Protein AF-A0A3D4XCD9-F1 (afdb_monomer_lite)

Structure (mmCIF, N/CA/C/O backbone):
data_AF-A0A3D4XCD9-F1
#
_entry.id   AF-A0A3D4XCD9-F1
#
loop_
_atom_site.group_PDB
_atom_site.id
_atom_site.type_symbol
_atom_site.label_atom_id
_atom_site.label_alt_id
_atom_site.label_comp_id
_atom_site.label_asym_id
_atom_site.label_entity_id
_atom_site.label_seq_id
_atom_site.pdbx_PDB_ins_code
_atom_site.Cartn_x
_atom_site.Cartn_y
_atom_site.Cartn_z
_atom_site.occupancy
_atom_site.B_iso_or_equiv
_atom_site.auth_seq_id
_atom_site.auth_comp_id
_atom_site.auth_asym_id
_atom_site.auth_atom_id
_atom_site.pdbx_PDB_model_num
ATOM 1 N N . MET A 1 1 ? -2.045 6.642 -6.713 1.00 89.94 1 MET A N 1
ATOM 2 C CA . MET A 1 1 ? -1.515 6.138 -5.418 1.00 89.94 1 MET A CA 1
ATOM 3 C C . MET A 1 1 ? -1.693 4.633 -5.261 1.00 89.94 1 MET A C 1
ATOM 5 O O . MET A 1 1 ? -0.684 3.946 -5.212 1.00 89.94 1 MET A O 1
ATOM 9 N N . LEU A 1 2 ? -2.932 4.119 -5.178 1.00 93.00 2 LEU A N 1
ATOM 10 C CA . LEU A 1 2 ? -3.189 2.679 -5.004 1.00 93.00 2 LEU A CA 1
ATOM 11 C C . LEU A 1 2 ? -2.557 1.838 -6.122 1.00 93.00 2 LEU A C 1
ATOM 13 O O . LEU A 1 2 ? -1.896 0.854 -5.826 1.00 93.00 2 LEU A O 1
ATOM 17 N N . TYR A 1 3 ? -2.682 2.282 -7.374 1.00 93.88 3 TYR A N 1
ATOM 18 C CA . TYR A 1 3 ? -2.040 1.656 -8.533 1.00 93.88 3 TYR A CA 1
ATOM 19 C C . TYR A 1 3 ? -0.529 1.445 -8.333 1.00 93.88 3 TYR A C 1
ATOM 21 O O . TYR A 1 3 ? -0.064 0.312 -8.302 1.00 93.88 3 TYR A O 1
ATOM 29 N N . ILE A 1 4 ? 0.216 2.526 -8.065 1.00 93.19 4 ILE A N 1
ATOM 30 C CA . ILE A 1 4 ? 1.672 2.484 -7.835 1.00 93.19 4 ILE A CA 1
ATOM 31 C C . ILE A 1 4 ? 2.015 1.591 -6.629 1.00 93.19 4 ILE A C 1
ATOM 33 O O . ILE A 1 4 ? 3.006 0.865 -6.659 1.00 93.19 4 ILE A O 1
ATOM 37 N N . PHE A 1 5 ? 1.200 1.604 -5.570 1.00 95.56 5 PHE A N 1
ATOM 38 C CA . PHE A 1 5 ? 1.390 0.729 -4.408 1.00 95.56 5 PHE A CA 1
ATOM 39 C C . PHE A 1 5 ? 1.234 -0.761 -4.751 1.00 95.56 5 PHE A C 1
ATOM 41 O O . PHE A 1 5 ? 2.048 -1.575 -4.308 1.00 95.56 5 PHE A O 1
ATOM 48 N N . LEU A 1 6 ? 0.214 -1.114 -5.541 1.00 93.88 6 LEU A N 1
ATOM 49 C CA . LEU A 1 6 ? -0.032 -2.485 -5.994 1.00 93.88 6 LEU A CA 1
ATOM 50 C C . LEU A 1 6 ? 1.047 -2.945 -6.983 1.00 93.88 6 LEU A C 1
ATOM 52 O O . LEU A 1 6 ? 1.594 -4.029 -6.803 1.00 93.88 6 LEU A O 1
ATOM 56 N N . GLN A 1 7 ? 1.428 -2.090 -7.937 1.00 93.56 7 GLN A N 1
ATOM 57 C CA . GLN A 1 7 ? 2.506 -2.338 -8.903 1.00 93.56 7 GLN A CA 1
ATOM 58 C C . GLN A 1 7 ? 3.861 -2.590 -8.222 1.00 93.56 7 GLN A C 1
ATOM 60 O O . GLN A 1 7 ? 4.688 -3.338 -8.729 1.00 93.56 7 GLN A O 1
ATOM 65 N N . ASN A 1 8 ? 4.105 -1.981 -7.058 1.00 94.06 8 ASN A N 1
ATOM 66 C CA . ASN A 1 8 ? 5.326 -2.191 -6.277 1.00 94.06 8 ASN A CA 1
ATOM 67 C C . ASN A 1 8 ? 5.180 -3.272 -5.193 1.00 94.06 8 ASN A C 1
ATOM 69 O O . ASN A 1 8 ? 5.957 -3.275 -4.240 1.00 94.06 8 ASN A O 1
ATOM 73 N N . GLU A 1 9 ? 4.186 -4.157 -5.295 1.00 91.19 9 GLU A N 1
ATOM 74 C CA . GLU A 1 9 ? 3.961 -5.293 -4.387 1.00 91.19 9 GLU A CA 1
ATOM 75 C C . GLU A 1 9 ? 3.888 -4.929 -2.893 1.00 91.19 9 GLU A C 1
ATOM 77 O O . GLU A 1 9 ? 4.272 -5.705 -2.015 1.00 91.19 9 GLU A O 1
ATOM 82 N N . ARG A 1 10 ? 3.338 -3.751 -2.578 1.00 91.44 10 ARG A N 1
ATOM 83 C CA . ARG A 1 10 ? 3.307 -3.156 -1.229 1.00 91.44 10 ARG A CA 1
ATOM 84 C C . ARG A 1 10 ? 4.657 -2.667 -0.701 1.00 91.44 10 ARG A C 1
ATOM 86 O O . ARG A 1 10 ? 4.781 -2.374 0.489 1.00 91.44 10 ARG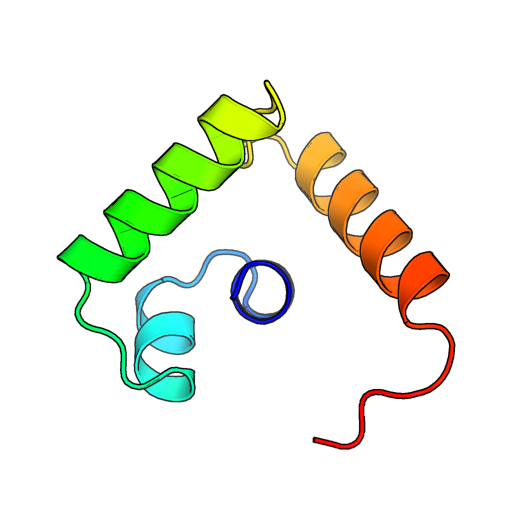 A O 1
ATOM 93 N N . ASN A 1 11 ? 5.673 -2.504 -1.546 1.00 94.50 11 ASN A N 1
ATOM 94 C CA . ASN A 1 11 ? 6.916 -1.860 -1.139 1.00 94.50 11 ASN A CA 1
ATOM 95 C C . ASN A 1 11 ? 6.673 -0.364 -0.873 1.00 94.50 11 ASN A C 1
ATOM 97 O O . ASN A 1 11 ? 6.744 0.486 -1.768 1.00 94.50 11 ASN A O 1
ATOM 101 N N . ILE A 1 12 ? 6.377 -0.049 0.390 1.00 93.75 12 ILE A N 1
ATOM 102 C CA . ILE A 1 12 ? 6.045 1.296 0.870 1.00 93.75 12 ILE A CA 1
ATOM 103 C C . ILE A 1 12 ? 7.186 2.272 0.569 1.00 93.75 12 ILE A C 1
ATOM 105 O O . ILE A 1 12 ? 6.941 3.362 0.061 1.00 93.75 12 ILE A O 1
ATOM 109 N N . ALA A 1 13 ? 8.436 1.876 0.825 1.00 95.38 13 ALA A N 1
ATOM 110 C CA . ALA A 1 13 ? 9.598 2.738 0.622 1.00 95.38 13 ALA A CA 1
ATOM 111 C C . ALA A 1 13 ? 9.832 3.074 -0.859 1.00 95.38 13 ALA A C 1
ATOM 113 O O . ALA A 1 13 ? 10.211 4.198 -1.187 1.00 95.38 13 ALA A O 1
ATOM 114 N N . LYS A 1 14 ? 9.616 2.116 -1.766 1.00 95.94 14 LYS A N 1
ATOM 115 C CA . LYS A 1 14 ? 9.704 2.348 -3.214 1.00 95.94 14 LYS A CA 1
ATOM 116 C C . LYS A 1 14 ? 8.551 3.229 -3.703 1.00 95.94 14 LYS A C 1
ATOM 118 O O . LYS A 1 14 ? 8.793 4.211 -4.393 1.00 95.94 14 LYS A O 1
ATOM 123 N N . THR A 1 15 ? 7.328 2.946 -3.259 1.00 96.38 15 THR A N 1
ATOM 124 C CA . THR A 1 15 ? 6.125 3.710 -3.633 1.00 96.38 15 THR A CA 1
ATOM 125 C C . THR A 1 15 ? 6.213 5.173 -3.189 1.00 96.38 15 THR A C 1
ATOM 127 O O . THR A 1 15 ? 5.957 6.075 -3.979 1.00 96.38 15 THR A O 1
ATOM 130 N N . ILE A 1 16 ? 6.623 5.422 -1.941 1.00 96.94 16 ILE A N 1
ATOM 131 C CA . ILE A 1 16 ? 6.820 6.772 -1.389 1.00 96.94 16 ILE A CA 1
ATOM 132 C C . ILE A 1 16 ? 7.847 7.565 -2.194 1.00 96.94 16 ILE A C 1
ATOM 134 O O . ILE A 1 16 ? 7.606 8.736 -2.473 1.00 96.94 16 ILE A O 1
ATOM 138 N N . ARG A 1 17 ? 8.966 6.931 -2.573 1.00 96.19 17 ARG A N 1
ATOM 139 C CA . ARG A 1 17 ? 10.009 7.572 -3.384 1.00 96.19 17 ARG A CA 1
ATOM 140 C C . ARG A 1 17 ? 9.492 7.968 -4.764 1.00 96.19 17 ARG A C 1
ATOM 142 O O . ARG A 1 17 ? 9.714 9.099 -5.161 1.00 96.19 17 ARG A O 1
ATOM 149 N N . ILE A 1 18 ? 8.766 7.076 -5.441 1.00 95.81 18 ILE A N 1
ATOM 150 C CA . ILE A 1 18 ? 8.156 7.355 -6.755 1.00 95.81 18 ILE A CA 1
ATOM 151 C C . ILE A 1 18 ? 7.139 8.499 -6.657 1.00 95.81 18 ILE A C 1
ATOM 153 O O . ILE A 1 18 ? 7.059 9.347 -7.534 1.00 95.81 18 ILE A O 1
ATOM 157 N N . MET A 1 19 ? 6.351 8.525 -5.583 1.00 95.75 19 MET A N 1
ATOM 158 C CA . MET A 1 19 ? 5.267 9.491 -5.419 1.00 95.75 19 MET A CA 1
ATOM 159 C C . MET A 1 19 ? 5.681 10.814 -4.762 1.00 95.75 19 MET A C 1
ATOM 161 O O . MET A 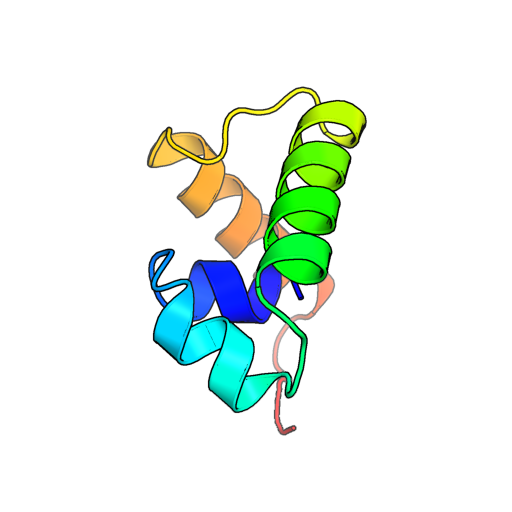1 19 ? 4.852 11.716 -4.691 1.00 95.75 19 MET A O 1
ATOM 165 N N . TYR A 1 20 ? 6.902 10.924 -4.230 1.00 96.25 20 TYR A N 1
ATOM 166 C CA . TYR A 1 20 ? 7.364 12.063 -3.424 1.00 96.25 2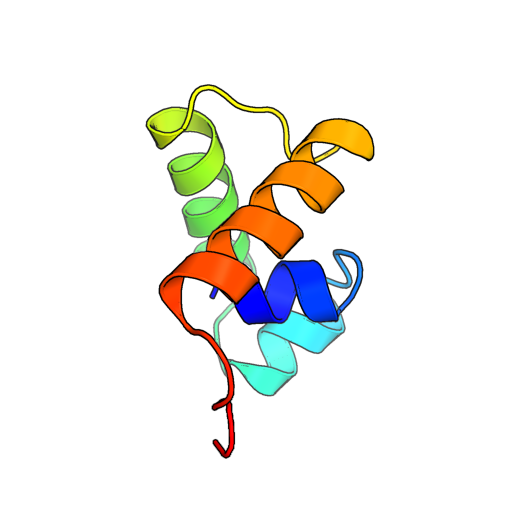0 TYR A CA 1
ATOM 167 C C . TYR A 1 20 ? 6.428 12.405 -2.239 1.00 96.25 20 TYR A C 1
ATOM 169 O O . TYR A 1 20 ? 6.216 13.568 -1.902 1.00 96.25 20 TYR A O 1
ATOM 177 N N . ILE A 1 21 ? 5.854 11.389 -1.575 1.00 95.06 21 ILE A N 1
ATOM 178 C CA . ILE A 1 21 ? 4.915 11.559 -0.443 1.00 95.06 21 ILE A CA 1
ATOM 179 C C . ILE A 1 21 ? 5.556 11.124 0.874 1.00 95.06 21 ILE A C 1
ATOM 181 O O . ILE A 1 21 ? 6.080 10.023 0.981 1.00 95.06 21 ILE A O 1
ATOM 185 N N . HIS A 1 22 ? 5.411 11.913 1.940 1.00 95.75 22 HIS A N 1
ATOM 186 C CA . HIS A 1 22 ? 5.866 11.506 3.273 1.00 95.75 22 HIS A CA 1
ATOM 187 C C . HIS A 1 22 ? 5.184 10.217 3.788 1.00 95.75 22 HIS A C 1
ATOM 189 O O . HIS A 1 22 ? 3.973 10.025 3.639 1.00 95.75 22 HIS A O 1
ATOM 195 N N . ARG A 1 23 ? 5.937 9.361 4.496 1.00 95.12 23 ARG A N 1
ATOM 196 C CA . ARG A 1 23 ? 5.482 8.033 4.955 1.00 95.12 23 ARG A CA 1
ATOM 197 C C . ARG A 1 23 ? 4.167 8.050 5.726 1.00 95.12 23 ARG A C 1
ATOM 199 O O . ARG A 1 23 ? 3.287 7.245 5.435 1.00 95.12 23 ARG A O 1
ATOM 206 N N . ASN A 1 24 ? 4.007 8.956 6.686 1.00 97.00 24 ASN A N 1
ATOM 207 C CA . ASN A 1 24 ? 2.801 8.982 7.522 1.00 97.00 24 ASN A CA 1
ATOM 208 C C . ASN A 1 24 ? 1.553 9.339 6.708 1.00 97.00 24 ASN A C 1
ATOM 210 O O . ASN A 1 24 ? 0.509 8.708 6.865 1.00 97.00 24 ASN A O 1
ATOM 214 N N . THR A 1 25 ? 1.686 10.291 5.784 1.00 96.75 25 THR A N 1
ATOM 215 C CA . THR A 1 25 ? 0.619 10.681 4.858 1.00 96.75 25 THR A CA 1
ATOM 216 C C . THR A 1 25 ? 0.258 9.526 3.931 1.00 96.75 25 THR A C 1
ATOM 218 O O . THR A 1 25 ? -0.922 9.265 3.698 1.00 96.75 25 THR A O 1
ATOM 221 N N . PH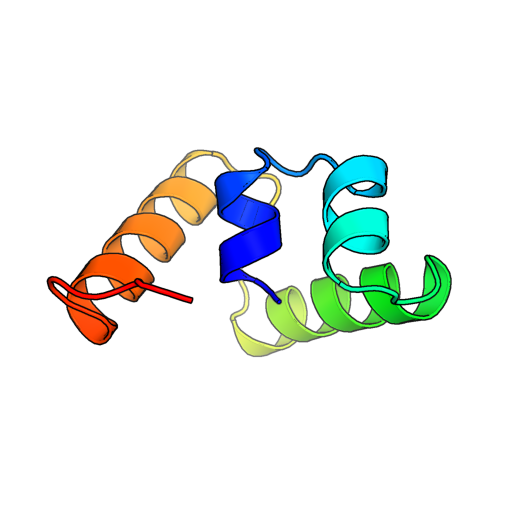E A 1 26 ? 1.264 8.793 3.446 1.00 96.56 26 PHE A N 1
ATOM 222 C CA . PHE A 1 26 ? 1.055 7.608 2.623 1.00 96.56 26 PHE A CA 1
ATOM 223 C C . PHE A 1 26 ? 0.277 6.519 3.380 1.00 96.56 26 PHE A C 1
ATOM 225 O O . PHE A 1 26 ? -0.769 6.066 2.918 1.00 96.56 26 PHE A O 1
ATOM 232 N N . LEU A 1 27 ? 0.738 6.146 4.578 1.00 96.00 27 LEU A N 1
ATOM 233 C CA . LEU A 1 27 ? 0.094 5.121 5.407 1.00 96.00 27 LEU A CA 1
ATOM 234 C C . LEU A 1 27 ? -1.328 5.512 5.812 1.00 96.00 27 LEU A C 1
ATOM 236 O O . LEU A 1 27 ? -2.227 4.674 5.808 1.00 96.00 27 LEU A O 1
ATOM 240 N N . TYR A 1 28 ? -1.555 6.788 6.130 1.00 97.00 28 TYR A N 1
ATOM 241 C CA . TYR A 1 28 ? -2.897 7.300 6.375 1.00 97.00 28 TYR A CA 1
ATOM 242 C C . TYR A 1 28 ? -3.801 7.081 5.158 1.00 97.00 28 TYR A C 1
ATOM 244 O O . TYR A 1 28 ? -4.864 6.486 5.299 1.00 97.00 28 TYR A O 1
ATOM 252 N N . ARG A 1 29 ? -3.365 7.481 3.958 1.00 96.44 29 ARG A N 1
ATOM 253 C CA . ARG A 1 29 ? -4.154 7.321 2.729 1.00 96.44 29 ARG A CA 1
ATOM 254 C C . ARG A 1 29 ? -4.444 5.852 2.397 1.00 96.44 29 ARG A C 1
ATOM 256 O O . ARG A 1 29 ? -5.574 5.559 2.026 1.00 96.44 29 ARG A O 1
ATOM 263 N N . ILE A 1 30 ? -3.491 4.932 2.588 1.00 96.38 30 ILE A N 1
ATOM 264 C CA . ILE A 1 30 ? -3.737 3.486 2.415 1.00 96.38 30 ILE A CA 1
ATOM 265 C C . ILE A 1 30 ? -4.823 2.997 3.379 1.00 96.38 30 ILE A C 1
ATOM 267 O O . ILE A 1 30 ? -5.791 2.381 2.941 1.00 96.38 30 ILE A O 1
ATOM 271 N N . ARG A 1 31 ? -4.729 3.347 4.669 1.00 96.50 31 ARG A N 1
ATOM 272 C CA . ARG A 1 31 ? -5.765 2.988 5.651 1.00 96.50 31 ARG A CA 1
ATOM 273 C C . ARG A 1 31 ? -7.132 3.558 5.282 1.00 96.50 31 ARG A C 1
ATOM 275 O O . ARG A 1 31 ? -8.131 2.862 5.407 1.00 96.50 31 ARG A O 1
ATOM 282 N N . ARG A 1 32 ? -7.190 4.804 4.799 1.00 97.31 32 ARG A N 1
ATOM 283 C CA . ARG A 1 32 ? -8.446 5.416 4.336 1.00 97.31 32 ARG A CA 1
ATOM 284 C C . ARG A 1 32 ? -9.027 4.682 3.129 1.00 97.31 32 ARG A C 1
ATOM 286 O O . ARG A 1 32 ? -10.229 4.463 3.102 1.00 97.31 32 ARG A O 1
ATOM 293 N N . ILE A 1 33 ? -8.198 4.251 2.178 1.00 95.88 33 ILE A N 1
ATOM 294 C CA . ILE A 1 33 ? -8.643 3.438 1.034 1.00 95.88 33 ILE A CA 1
ATOM 295 C C . ILE A 1 33 ? -9.235 2.107 1.513 1.00 95.88 33 ILE A C 1
ATOM 297 O O . ILE A 1 33 ? -10.327 1.753 1.082 1.00 95.88 33 ILE A O 1
ATOM 301 N N . GLN A 1 34 ? -8.575 1.407 2.441 1.00 96.00 34 GLN A N 1
ATOM 302 C CA . GLN A 1 34 ? -9.111 0.169 3.028 1.00 96.00 34 GLN A CA 1
ATOM 303 C C . GLN A 1 34 ? -10.461 0.391 3.719 1.00 96.00 34 GLN A C 1
ATOM 305 O O . GLN A 1 34 ? -11.378 -0.403 3.534 1.00 96.00 34 GLN A O 1
ATOM 310 N N . GLN A 1 35 ? -10.606 1.493 4.463 1.00 97.44 35 GLN A N 1
ATOM 311 C CA . GLN A 1 35 ? -11.866 1.866 5.113 1.00 97.44 35 GLN A CA 1
ATOM 312 C C . GLN A 1 35 ? -12.985 2.159 4.107 1.00 97.44 35 GLN A C 1
ATOM 314 O O . GLN A 1 35 ? -14.110 1.726 4.320 1.00 97.44 35 GLN A O 1
ATOM 319 N N . ILE A 1 36 ? -12.686 2.878 3.020 1.00 97.00 36 ILE A N 1
ATOM 320 C CA . ILE A 1 36 ? -13.669 3.230 1.983 1.00 97.00 36 ILE A CA 1
ATOM 321 C C . ILE A 1 36 ? -14.117 1.988 1.206 1.00 97.00 36 ILE A C 1
ATOM 323 O O . ILE A 1 36 ? -15.298 1.845 0.913 1.00 97.00 36 ILE A O 1
ATOM 327 N N . LEU A 1 37 ? -13.182 1.094 0.877 1.00 95.31 37 LEU A N 1
ATOM 328 C CA . LEU A 1 37 ? -13.475 -0.121 0.115 1.00 95.31 37 LEU A CA 1
ATOM 329 C C . LEU A 1 37 ? -14.065 -1.244 0.979 1.00 95.31 37 LEU A C 1
ATOM 331 O O . LEU A 1 37 ? -14.632 -2.184 0.433 1.00 95.31 37 LEU A O 1
ATOM 335 N N . GLY A 1 38 ? -13.895 -1.189 2.304 1.00 96.56 38 GLY A N 1
ATOM 336 C CA . GLY A 1 38 ? -14.239 -2.297 3.199 1.00 96.56 38 GLY A CA 1
ATOM 337 C C . GLY A 1 38 ? -13.402 -3.555 2.939 1.00 96.56 38 GLY A C 1
ATOM 338 O O . GLY A 1 38 ? -13.857 -4.666 3.193 1.00 96.56 38 GLY A O 1
ATOM 339 N N . MET A 1 39 ? -12.193 -3.393 2.392 1.00 95.56 39 MET A N 1
ATOM 340 C CA . MET A 1 39 ? -11.343 -4.490 1.930 1.00 95.56 39 MET A CA 1
ATOM 341 C C . MET A 1 39 ? -9.971 -4.467 2.603 1.00 95.56 39 MET A C 1
ATOM 343 O O . MET A 1 39 ? -9.373 -3.407 2.813 1.00 95.56 39 MET A O 1
ATOM 347 N N . ASP A 1 40 ? -9.436 -5.656 2.880 1.00 93.94 40 ASP A N 1
ATOM 348 C CA . ASP A 1 40 ? -8.088 -5.814 3.416 1.00 93.94 40 ASP A CA 1
ATOM 349 C C . ASP A 1 40 ? -7.051 -6.000 2.296 1.00 93.94 40 ASP A C 1
ATOM 351 O O . ASP A 1 40 ? -7.049 -7.007 1.585 1.00 93.94 40 ASP A O 1
ATOM 355 N N . LEU A 1 41 ? -6.149 -5.024 2.152 1.00 92.81 41 LEU A N 1
ATOM 356 C CA . LEU A 1 41 ? -5.080 -5.037 1.152 1.00 92.81 41 LEU A CA 1
ATOM 357 C C . LEU A 1 41 ? -3.934 -5.995 1.505 1.00 92.81 41 LEU A C 1
ATOM 359 O O . LEU A 1 41 ? -3.077 -6.237 0.654 1.00 92.81 41 LEU A O 1
ATOM 363 N N . GLU A 1 42 ? -3.906 -6.572 2.707 1.00 90.75 42 GLU A N 1
ATOM 364 C CA . GLU A 1 42 ? -2.942 -7.626 3.036 1.00 90.75 42 GLU A CA 1
ATOM 365 C C . GLU A 1 42 ? -3.298 -8.960 2.367 1.00 90.75 42 GLU A C 1
ATOM 367 O O . GLU A 1 42 ? -2.411 -9.761 2.051 1.00 90.75 42 GLU A O 1
ATOM 372 N N . LEU A 1 43 ? -4.575 -9.169 2.030 1.00 94.44 43 LEU A N 1
ATOM 373 C CA . LEU A 1 43 ? -5.039 -10.377 1.360 1.00 94.44 43 LEU A CA 1
ATOM 374 C C . LEU A 1 43 ? -4.608 -10.390 -0.121 1.00 94.44 43 LEU A C 1
ATOM 376 O O . LEU A 1 43 ? -5.022 -9.524 -0.900 1.00 94.44 43 LEU A O 1
ATOM 380 N N . PRO A 1 44 ? -3.834 -11.397 -0.580 1.00 93.56 44 PRO A N 1
ATOM 381 C CA . PRO A 1 44 ? -3.384 -11.479 -1.974 1.00 93.56 44 PRO A CA 1
ATOM 382 C C . PRO A 1 44 ? -4.532 -11.475 -2.990 1.00 93.56 44 PRO A C 1
ATOM 384 O O . PRO A 1 44 ? -4.434 -10.827 -4.028 1.00 93.56 44 PRO A O 1
ATOM 387 N N . ARG A 1 45 ? -5.648 -12.142 -2.663 1.00 95.88 45 ARG A N 1
ATOM 388 C CA . ARG A 1 45 ? -6.850 -12.188 -3.510 1.00 95.88 45 ARG A CA 1
ATOM 389 C C . ARG A 1 45 ? -7.434 -10.799 -3.753 1.00 95.88 45 ARG A C 1
ATOM 391 O O . ARG A 1 45 ? -7.788 -10.482 -4.881 1.00 95.88 45 ARG A O 1
ATOM 398 N N . ILE A 1 46 ? -7.516 -9.979 -2.706 1.00 95.75 46 ILE A N 1
ATOM 399 C CA . ILE A 1 46 ? -8.038 -8.6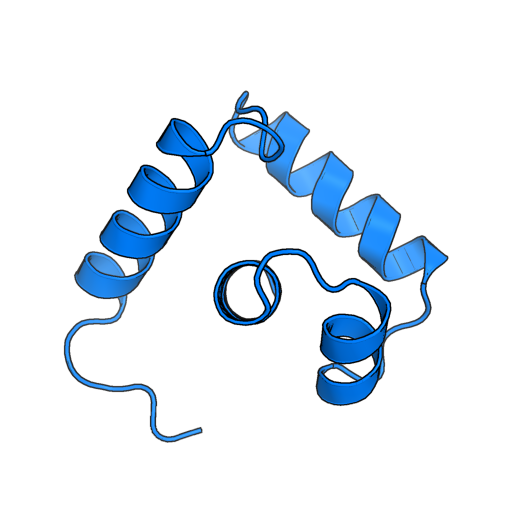13 -2.796 1.00 95.75 46 ILE A CA 1
ATOM 400 C C . ILE A 1 46 ? -7.107 -7.747 -3.639 1.00 95.75 46 ILE A C 1
ATOM 402 O O . ILE A 1 46 ? -7.569 -7.013 -4.506 1.00 95.75 46 ILE A O 1
ATOM 406 N N . ARG A 1 47 ? -5.789 -7.865 -3.444 1.00 94.56 47 ARG A N 1
ATOM 407 C CA . ARG A 1 47 ? -4.815 -7.132 -4.265 1.00 94.56 47 ARG A CA 1
ATOM 408 C C . ARG A 1 47 ? -4.925 -7.487 -5.740 1.00 94.56 47 ARG A C 1
ATOM 410 O O . ARG A 1 47 ? -4.932 -6.584 -6.568 1.00 94.56 47 ARG A O 1
ATOM 417 N N . LEU A 1 48 ? -5.047 -8.775 -6.055 1.00 94.56 48 LEU A N 1
ATOM 418 C CA . LEU A 1 48 ? -5.229 -9.235 -7.428 1.00 94.56 48 LEU A CA 1
ATOM 419 C C . LEU A 1 48 ? -6.546 -8.721 -8.020 1.00 94.56 48 LEU A C 1
ATOM 421 O O . LEU A 1 48 ? -6.556 -8.241 -9.149 1.00 94.56 48 LEU A O 1
ATOM 425 N N . LEU A 1 49 ? -7.644 -8.786 -7.263 1.00 95.38 49 LEU A N 1
ATOM 426 C CA . LEU A 1 49 ? -8.938 -8.247 -7.684 1.00 95.38 49 LEU A CA 1
ATOM 427 C C . LEU A 1 49 ? -8.831 -6.757 -8.022 1.00 95.38 49 LEU A C 1
ATOM 429 O O . LEU A 1 49 ? -9.237 -6.344 -9.102 1.00 95.38 49 LEU A O 1
ATOM 433 N N . LEU A 1 50 ? -8.257 -5.964 -7.116 1.00 94.44 50 LEU A N 1
ATOM 434 C CA . LEU A 1 50 ? -8.095 -4.526 -7.309 1.00 94.44 50 LEU A CA 1
ATOM 435 C C . LEU A 1 50 ? -7.155 -4.213 -8.467 1.00 94.44 50 LEU A C 1
ATOM 437 O O . LEU A 1 50 ? -7.427 -3.286 -9.217 1.00 94.44 50 LEU A O 1
ATOM 441 N N . TRP A 1 51 ? -6.083 -4.988 -8.646 1.00 94.06 51 TRP A N 1
ATOM 442 C CA . TRP A 1 51 ? -5.205 -4.842 -9.801 1.00 94.06 51 TRP A CA 1
ATOM 443 C C . TRP A 1 51 ? -5.981 -5.025 -11.105 1.00 94.06 51 TRP A C 1
ATOM 445 O O . TRP A 1 51 ? -5.985 -4.118 -11.927 1.00 94.06 51 TRP A O 1
ATOM 455 N N . ASN A 1 52 ? -6.714 -6.132 -11.255 1.00 93.81 52 ASN A N 1
ATOM 456 C CA . ASN A 1 52 ? -7.530 -6.380 -12.447 1.00 93.81 52 ASN A CA 1
ATOM 457 C C . ASN A 1 52 ? -8.611 -5.311 -12.644 1.00 93.81 52 ASN A C 1
ATOM 459 O O . ASN A 1 52 ? -8.801 -4.839 -13.757 1.00 93.81 52 ASN A O 1
ATOM 463 N N . ALA A 1 53 ? -9.292 -4.894 -11.574 1.00 93.81 53 ALA A N 1
ATOM 464 C CA . ALA A 1 53 ? -10.301 -3.843 -11.654 1.00 93.81 53 ALA A CA 1
ATOM 465 C C . ALA A 1 53 ? -9.705 -2.522 -12.162 1.00 93.81 53 ALA A C 1
ATOM 467 O O . ALA A 1 53 ? -10.299 -1.882 -13.023 1.00 93.81 53 ALA A O 1
ATOM 468 N N . LEU A 1 54 ? -8.519 -2.132 -11.679 1.00 92.31 54 LEU A N 1
ATOM 469 C CA . LEU A 1 54 ? -7.818 -0.951 -12.187 1.00 92.31 54 LEU A CA 1
ATOM 470 C C . LEU A 1 54 ? -7.426 -1.132 -13.660 1.00 92.31 54 LEU A C 1
ATOM 472 O O . LEU A 1 54 ? -7.639 -0.213 -14.436 1.00 92.31 54 LEU A O 1
ATOM 476 N N . GLN A 1 55 ? -6.920 -2.302 -14.061 1.00 90.50 55 GLN A N 1
ATOM 477 C CA . GLN A 1 55 ? -6.580 -2.570 -15.466 1.00 90.50 55 GLN A CA 1
ATOM 478 C C . GLN A 1 55 ? -7.799 -2.463 -16.390 1.00 90.50 55 GLN A C 1
ATOM 480 O O . GLN A 1 55 ? -7.702 -1.887 -17.462 1.00 90.50 55 GLN A O 1
ATOM 485 N N . ILE A 1 56 ? -8.964 -2.957 -15.966 1.00 91.75 56 ILE A N 1
ATOM 486 C CA . ILE A 1 56 ? -10.208 -2.843 -16.743 1.00 91.75 56 ILE A CA 1
ATOM 487 C C . ILE A 1 56 ? -10.658 -1.380 -16.850 1.00 91.75 56 ILE A C 1
ATOM 489 O O . ILE A 1 56 ? -11.111 -0.947 -17.904 1.00 91.75 56 ILE A O 1
ATOM 493 N N . LEU A 1 57 ? -10.545 -0.617 -15.759 1.00 89.62 57 LEU A N 1
ATOM 494 C CA . LEU A 1 57 ? -10.965 0.787 -15.717 1.00 89.62 57 LEU A CA 1
ATOM 495 C C . LEU A 1 57 ? -10.042 1.721 -16.509 1.00 89.62 57 LEU A C 1
ATOM 497 O O . LEU A 1 57 ? -10.506 2.750 -16.992 1.00 89.62 57 LEU A O 1
ATOM 501 N N . TYR A 1 58 ? -8.761 1.378 -16.622 1.00 85.88 58 TYR A N 1
ATOM 502 C CA . TYR A 1 58 ? -7.734 2.168 -17.306 1.00 85.88 58 TYR A CA 1
ATOM 503 C C . TYR A 1 58 ? -7.198 1.467 -18.567 1.00 85.88 58 TYR A C 1
ATOM 505 O O . TYR A 1 58 ? -6.056 1.706 -18.941 1.00 85.88 58 TYR A O 1
ATOM 513 N N . GLY A 1 59 ? -7.987 0.570 -19.172 1.00 68.38 59 GLY A N 1
ATOM 514 C CA . GLY A 1 59 ? -7.562 -0.342 -20.243 1.00 68.38 59 GLY A CA 1
ATOM 515 C C . GLY A 1 59 ? -6.634 0.278 -21.295 1.00 68.38 59 GLY A C 1
ATOM 516 O O . GLY A 1 59 ? -6.922 1.348 -21.820 1.00 68.38 59 GLY A O 1
ATOM 517 N N . ASP A 1 60 ? -5.537 -0.434 -21.578 1.00 63.47 60 ASP A N 1
ATOM 518 C CA . ASP A 1 60 ? -4.536 -0.187 -22.630 1.00 63.47 60 ASP A CA 1
ATOM 519 C C . ASP A 1 60 ? -3.862 1.198 -22.690 1.00 63.47 60 ASP A C 1
ATOM 521 O O . ASP A 1 60 ? -3.315 1.555 -23.726 1.00 63.47 60 ASP A O 1
ATOM 525 N N . GLU A 1 61 ? -3.768 1.941 -21.585 1.00 62.88 61 GLU A N 1
ATOM 526 C CA . GLU A 1 61 ? -2.749 2.995 -21.455 1.00 62.88 61 GLU A CA 1
ATOM 527 C C .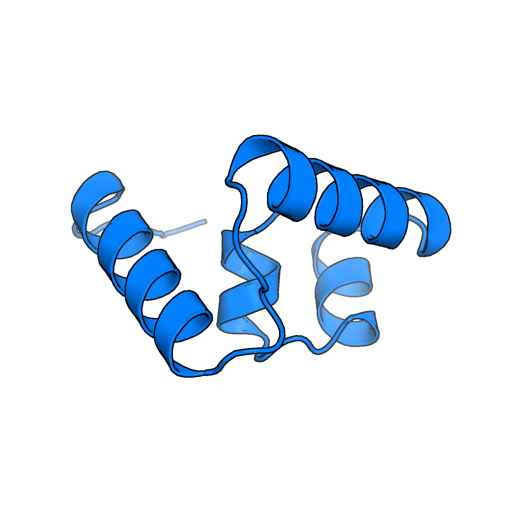 GLU A 1 61 ? -2.314 3.175 -19.993 1.00 62.88 61 GLU A C 1
ATOM 529 O O . GLU A 1 61 ? -3.111 3.526 -19.118 1.00 62.88 61 GLU A O 1
ATOM 534 N N . PRO A 1 62 ? -1.016 2.979 -19.710 1.00 52.03 62 PRO A N 1
ATOM 535 C CA . PRO A 1 62 ? -0.378 3.830 -18.723 1.00 52.03 62 PRO A CA 1
ATOM 536 C C . PRO A 1 62 ? 1.022 4.237 -19.196 1.00 52.03 62 PRO A C 1
ATOM 538 O O . PRO A 1 62 ? 2.013 3.910 -18.545 1.00 52.03 62 PRO A O 1
ATOM 541 N N . ASP A 1 63 ? 1.106 4.963 -20.313 1.00 51.66 63 ASP A N 1
ATOM 542 C CA . ASP A 1 63 ? 2.249 5.846 -20.554 1.00 51.66 63 ASP A CA 1
ATOM 543 C C . ASP A 1 63 ? 2.070 7.090 -19.668 1.00 51.66 63 ASP A C 1
ATOM 545 O O . ASP A 1 63 ? 1.440 8.086 -20.024 1.00 51.66 63 ASP A O 1
ATOM 549 N N . CYS A 1 64 ? 2.581 6.988 -18.445 1.00 47.91 64 CYS A N 1
ATOM 550 C CA . CYS A 1 64 ? 2.979 8.126 -17.622 1.00 47.91 64 CYS A CA 1
ATOM 551 C C . CYS A 1 64 ? 4.428 7.920 -17.190 1.00 47.91 64 CYS A C 1
ATOM 553 O O . CYS A 1 64 ? 4.720 6.836 -16.631 1.00 47.91 64 CYS A O 1
#

Sequence (64 aa):
MLYIFLQNERNIAKTIRIMYIHRNTFLYRIRRIQQILGMDLELPRIRLLLWNALQILYGDEPDC

pLDDT: mean 91.1, std 11.18, range [47.91, 97.44]

Radius of gyration: 11.85 Å; chains: 1; bounding box: 24×24×30 Å

Secondary structure (DSSP, 8-state):
-HHHHHHTTT-HHHHHHHHT--HHHHHHHHHHHHHHHT--TTSHHHHHHHHHHHHHHTTT----

Foldseek 3Di:
DLQLCLVVVNPLVVSCVVVVHDSVVSVVVVVVVCVVVVDDPVDPVVSVVVNVVVCVVVPPDDPD